Protein AF-A0A7S2A8M3-F1 (afdb_monomer)

InterPro domains:
  IPR027417 P-loop containing nucleoside tr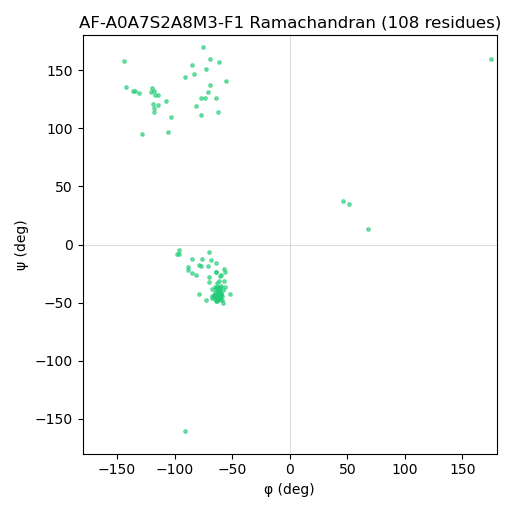iphosphate hydrolase [G3DSA:3.40.50.300] (6-110)
  IPR027417 P-loop containing nucleoside triphosphate hydrolase [SSF52540] (58-108)
  IPR041677 DNA2/NAM7 helicase, helicase domain [PF13086] (17-109)
  IPR050534 Coronaviruses polyprotein 1ab [PTHR43788] (41-109)

pLDDT: mean 86.24, std 9.07, range [47.78, 97.0]

Structure (mmCIF, N/CA/C/O backbone):
data_AF-A0A7S2A8M3-F1
#
_entry.id   AF-A0A7S2A8M3-F1
#
loop_
_atom_site.group_PDB
_atom_site.id
_atom_site.type_symbol
_atom_site.label_atom_id
_atom_site.label_alt_id
_atom_site.label_comp_id
_atom_site.label_asym_id
_atom_site.label_entity_id
_atom_site.label_seq_id
_atom_site.pdbx_PDB_ins_code
_atom_site.Cartn_x
_atom_site.Cartn_y
_atom_site.Cartn_z
_atom_site.occupancy
_atom_site.B_iso_or_equiv
_atom_site.auth_seq_id
_atom_site.auth_comp_id
_atom_site.auth_asym_id
_atom_site.auth_atom_id
_atom_site.pdbx_PDB_model_num
ATOM 1 N N . GLU A 1 1 ? -24.510 5.363 -2.422 1.00 47.78 1 GLU A N 1
ATOM 2 C CA . GLU A 1 1 ? -25.562 5.668 -1.429 1.00 47.78 1 GLU A CA 1
ATOM 3 C C . GLU A 1 1 ? -24.909 5.763 -0.056 1.00 47.78 1 GLU A C 1
ATOM 5 O O . GLU A 1 1 ? -24.050 4.945 0.247 1.00 47.78 1 GLU A O 1
ATOM 10 N N . THR A 1 2 ? -25.189 6.807 0.723 1.00 68.56 2 THR A N 1
ATOM 11 C CA . THR A 1 2 ? -24.555 7.026 2.036 1.00 68.56 2 THR A CA 1
ATOM 12 C C . THR A 1 2 ? -25.163 6.110 3.093 1.00 68.56 2 THR A C 1
ATOM 14 O O . THR A 1 2 ? -26.373 6.145 3.292 1.00 68.56 2 THR A O 1
ATOM 17 N N . MET A 1 3 ? -24.331 5.334 3.796 1.00 80.75 3 MET A N 1
ATOM 18 C CA . MET A 1 3 ? -24.754 4.502 4.930 1.00 80.75 3 MET A CA 1
ATOM 19 C C . MET A 1 3 ? -25.300 5.402 6.058 1.00 80.75 3 MET A C 1
ATOM 21 O O . MET A 1 3 ? -24.522 6.177 6.625 1.00 80.75 3 MET A O 1
ATOM 25 N N . PRO A 1 4 ? -26.605 5.337 6.391 1.00 85.69 4 PRO A N 1
ATOM 26 C CA . PRO A 1 4 ? -27.241 6.273 7.328 1.00 85.69 4 PRO A CA 1
ATOM 27 C C . PRO A 1 4 ? -26.605 6.258 8.723 1.00 85.69 4 PRO A C 1
ATOM 29 O O . PRO A 1 4 ? -26.440 7.302 9.351 1.00 85.69 4 PRO A O 1
ATOM 32 N N . GLU A 1 5 ? -26.180 5.078 9.167 1.00 86.50 5 GLU A N 1
ATOM 33 C CA . GLU A 1 5 ? -25.524 4.850 10.454 1.00 86.50 5 GLU A CA 1
ATOM 34 C C . GLU A 1 5 ? -24.185 5.597 10.569 1.00 86.50 5 GLU A C 1
ATOM 36 O O . GLU A 1 5 ? -23.947 6.314 11.540 1.00 86.50 5 GLU A O 1
ATOM 41 N N . VAL A 1 6 ? -23.345 5.545 9.529 1.00 85.88 6 VAL A N 1
ATOM 42 C CA . VAL A 1 6 ? -22.051 6.251 9.496 1.00 85.88 6 VAL A CA 1
ATOM 43 C C . VAL A 1 6 ? -22.249 7.767 9.523 1.00 85.88 6 VAL A C 1
ATOM 45 O O . VAL A 1 6 ? -21.476 8.489 10.157 1.00 85.88 6 VAL A O 1
ATOM 48 N N . VAL A 1 7 ? -23.295 8.269 8.859 1.00 88.81 7 VAL A N 1
ATOM 49 C CA . VAL A 1 7 ? -23.647 9.698 8.876 1.00 88.81 7 VAL A CA 1
ATOM 50 C C . VAL A 1 7 ? -24.057 10.136 10.284 1.00 88.81 7 VAL A C 1
ATOM 52 O O . VAL A 1 7 ? -23.610 11.186 10.753 1.00 88.81 7 VAL A O 1
ATOM 55 N N . GLN A 1 8 ? -24.857 9.325 10.980 1.00 89.44 8 GLN A N 1
ATOM 56 C CA . GLN A 1 8 ? -25.280 9.600 12.351 1.00 89.44 8 GLN A CA 1
ATOM 57 C C . GLN A 1 8 ? -24.098 9.581 13.327 1.00 89.44 8 GLN A C 1
ATOM 59 O O . GLN A 1 8 ? -23.928 10.535 14.088 1.00 89.44 8 GLN A O 1
ATOM 64 N N . LEU A 1 9 ? -23.237 8.563 13.255 1.00 87.75 9 LEU A N 1
ATOM 65 C CA . LEU A 1 9 ? -22.031 8.468 14.081 1.00 87.75 9 LEU A CA 1
ATOM 66 C C . LEU A 1 9 ? -21.088 9.654 13.853 1.00 87.75 9 LEU A C 1
ATOM 68 O O . LEU A 1 9 ? -20.591 10.259 14.805 1.00 87.75 9 LEU A O 1
ATOM 72 N N . ARG A 1 10 ? -20.888 10.057 12.591 1.00 87.06 10 ARG A N 1
ATOM 73 C CA . ARG A 1 10 ? -20.051 11.215 12.255 1.00 87.06 10 ARG A CA 1
ATOM 74 C C . ARG A 1 10 ? -20.642 12.515 12.803 1.00 87.06 10 ARG A C 1
ATOM 76 O O . ARG A 1 10 ? -19.884 13.360 13.276 1.00 87.06 10 ARG A O 1
ATOM 83 N N . ARG A 1 11 ? -21.971 12.666 12.790 1.00 89.75 11 ARG A N 1
ATOM 84 C CA . ARG A 1 11 ? -22.662 13.812 13.398 1.00 89.75 11 ARG A CA 1
ATOM 85 C C . ARG A 1 11 ? -22.467 13.839 14.914 1.00 89.75 11 ARG A C 1
ATOM 87 O O . ARG A 1 11 ? -22.062 14.872 15.432 1.00 89.75 11 ARG A O 1
ATOM 94 N N . MET A 1 12 ? -22.673 12.714 15.600 1.00 88.25 12 MET A N 1
ATOM 95 C CA . MET A 1 12 ? -22.473 12.603 17.054 1.00 88.25 12 MET A CA 1
ATOM 96 C C . MET A 1 12 ? -21.022 12.877 17.467 1.00 88.25 12 MET A C 1
ATOM 98 O O . MET A 1 12 ? -20.786 13.541 18.469 1.00 88.25 12 MET A O 1
ATOM 102 N N . ALA A 1 13 ? -20.043 12.440 16.671 1.00 87.19 13 ALA A N 1
ATOM 103 C CA . ALA A 1 13 ? -18.627 12.709 16.921 1.00 87.19 13 ALA A CA 1
ATOM 104 C C . ALA A 1 13 ? -18.274 14.214 16.910 1.00 87.19 13 ALA A C 1
ATOM 106 O O . ALA A 1 13 ? -17.369 14.641 17.631 1.00 87.19 13 ALA A O 1
ATOM 107 N N . HIS A 1 14 ? -18.986 15.017 16.110 1.00 87.44 14 HIS A N 1
ATOM 108 C CA . HIS A 1 14 ? -18.757 16.462 15.965 1.00 87.44 14 HIS A CA 1
ATOM 109 C C . HIS A 1 14 ? -19.697 17.320 16.823 1.00 87.44 14 HIS A C 1
ATOM 111 O O . HIS A 1 14 ? -19.504 18.533 16.905 1.00 87.44 14 HIS A O 1
ATOM 117 N N . ASP A 1 15 ? -20.702 16.719 17.459 1.00 89.88 15 ASP A N 1
ATOM 118 C CA . ASP A 1 15 ? -21.674 17.436 18.275 1.00 89.88 15 ASP A CA 1
ATOM 119 C C . ASP A 1 15 ? -21.071 17.796 19.639 1.00 89.88 15 ASP A C 1
ATOM 121 O O . ASP A 1 15 ? -20.804 16.930 20.469 1.00 89.88 15 ASP A O 1
ATOM 125 N N . THR A 1 16 ? -20.839 19.086 19.881 1.00 86.12 16 THR A N 1
ATOM 126 C CA . THR A 1 16 ? -20.267 19.587 21.138 1.00 86.12 16 THR A CA 1
ATOM 127 C C . THR A 1 16 ? -21.261 19.612 22.296 1.00 86.12 16 THR A C 1
ATOM 129 O O . THR A 1 16 ? -20.827 19.781 23.434 1.00 86.12 16 THR A O 1
ATOM 132 N N . SER A 1 17 ? -22.561 19.433 22.029 1.00 88.88 17 SER A N 1
ATOM 133 C CA . SER A 1 17 ? -23.601 19.350 23.062 1.00 88.88 17 SER A CA 1
ATOM 134 C C . SER A 1 17 ? -23.665 17.979 23.743 1.00 88.88 17 SER A C 1
ATOM 136 O O . SER A 1 17 ? -24.213 17.856 24.837 1.00 88.88 17 SER A O 1
ATOM 138 N N . VAL A 1 18 ? -23.074 16.961 23.113 1.00 86.25 18 VAL A N 1
ATOM 139 C CA . VAL A 1 18 ? -22.986 15.593 23.625 1.00 86.25 18 VAL A CA 1
ATOM 140 C C . VAL A 1 18 ? -21.809 15.474 24.599 1.00 86.25 18 VAL A C 1
ATOM 142 O O . VAL A 1 18 ? -20.773 16.131 24.443 1.00 86.25 18 VAL A O 1
ATOM 145 N N . ASP A 1 19 ? -21.953 14.623 25.615 1.00 92.06 19 ASP A N 1
ATOM 146 C CA . ASP A 1 19 ? -20.900 14.387 26.596 1.00 92.06 19 ASP A CA 1
ATOM 147 C C . ASP A 1 19 ? -19.616 13.813 25.958 1.00 92.06 19 ASP A C 1
ATOM 149 O O . ASP A 1 19 ? -19.605 13.221 24.873 1.00 92.06 19 ASP A O 1
ATOM 153 N N . LEU A 1 20 ? -18.496 14.009 26.653 1.00 89.31 20 LEU A N 1
ATOM 154 C CA . LEU A 1 20 ? -17.163 13.659 26.162 1.00 89.31 20 LEU A CA 1
ATOM 155 C C . LEU A 1 20 ? -16.987 12.147 25.936 1.00 89.31 20 LEU A C 1
ATOM 157 O O . LEU A 1 20 ? -16.279 11.762 25.005 1.00 89.31 20 LEU A O 1
ATOM 161 N N . GLN A 1 21 ? -17.632 11.295 26.745 1.00 91.00 21 GLN A N 1
ATOM 162 C CA . GLN A 1 21 ? -17.536 9.838 26.608 1.00 91.00 21 GLN A CA 1
ATOM 163 C C . GLN A 1 21 ? -18.301 9.351 25.378 1.00 91.00 21 GLN A C 1
ATOM 165 O O . GLN A 1 21 ? -17.743 8.616 24.565 1.00 91.00 21 GLN A O 1
ATOM 170 N N . SER A 1 22 ? -19.534 9.814 25.194 1.00 89.50 22 SER A N 1
ATOM 171 C CA . SER A 1 22 ? -20.371 9.481 24.041 1.00 89.50 22 SER A CA 1
ATOM 172 C C . SER A 1 22 ? -19.743 9.954 22.726 1.00 89.50 22 SER A C 1
ATOM 174 O O . SER A 1 22 ? -19.742 9.222 21.735 1.00 89.50 22 SER A O 1
ATOM 176 N N . ARG A 1 23 ? -19.119 11.141 22.710 1.00 90.50 23 ARG A N 1
ATOM 177 C CA . ARG A 1 23 ? -18.357 11.628 21.544 1.00 90.50 23 ARG A CA 1
ATOM 178 C C . ARG A 1 23 ? -17.127 10.776 21.257 1.00 90.50 23 ARG A C 1
ATOM 180 O O . ARG A 1 23 ? -16.879 10.442 20.101 1.00 90.50 23 ARG A O 1
ATOM 187 N N . ALA A 1 24 ? -16.359 10.420 22.286 1.00 90.69 24 ALA A N 1
ATOM 188 C CA . ALA A 1 24 ? -15.183 9.567 22.128 1.00 90.69 24 ALA A CA 1
ATOM 189 C C . ALA A 1 24 ? -15.563 8.176 21.593 1.00 90.69 24 ALA A C 1
ATOM 191 O O . ALA A 1 24 ? -14.898 7.672 20.688 1.00 90.69 24 ALA A O 1
ATOM 192 N N . ALA A 1 25 ? -16.662 7.600 22.089 1.00 92.31 25 ALA A N 1
ATOM 193 C CA . ALA A 1 25 ? -17.214 6.345 21.588 1.00 92.31 25 ALA A CA 1
ATOM 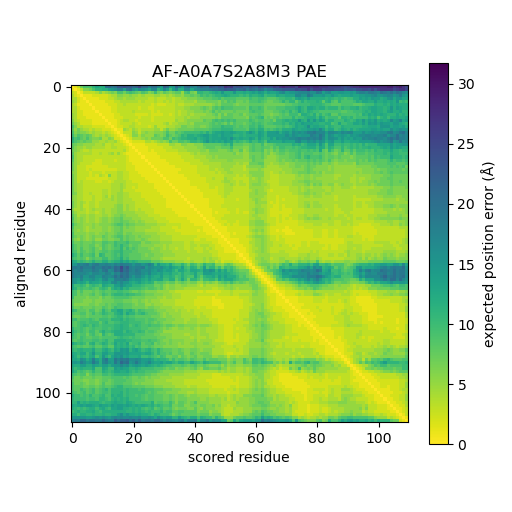194 C C . ALA A 1 25 ? -17.623 6.455 20.109 1.00 92.31 25 ALA A C 1
ATOM 196 O O . ALA A 1 25 ? -17.221 5.620 19.303 1.00 92.31 25 ALA A O 1
ATOM 197 N N . ALA A 1 26 ? -18.324 7.527 19.723 1.00 91.06 26 ALA A N 1
ATOM 198 C CA . ALA A 1 26 ? -18.701 7.759 18.329 1.00 91.06 26 ALA A CA 1
ATOM 199 C C . ALA A 1 26 ? -17.475 7.913 17.407 1.00 91.06 26 ALA A C 1
ATOM 201 O O . ALA A 1 26 ? -17.432 7.327 16.327 1.00 91.06 26 ALA A O 1
ATOM 202 N N . VAL A 1 27 ? -16.442 8.653 17.832 1.00 90.00 27 VAL A N 1
ATOM 203 C CA . VAL A 1 27 ? -15.176 8.774 17.082 1.00 90.00 27 VAL A CA 1
ATOM 204 C C . VAL A 1 27 ? -14.509 7.410 16.910 1.00 90.00 27 VAL A C 1
ATOM 206 O O . VAL A 1 27 ? -14.020 7.100 15.822 1.00 90.00 27 VAL A O 1
ATOM 209 N N . TYR A 1 28 ? -14.483 6.603 17.971 1.00 91.75 28 TYR A N 1
ATOM 210 C CA . TYR A 1 28 ? -13.919 5.261 17.931 1.00 91.75 28 TYR A CA 1
ATOM 211 C C . TYR A 1 28 ? -14.667 4.362 16.939 1.00 91.75 28 TYR A C 1
ATOM 213 O O . TYR A 1 28 ? -14.030 3.727 16.101 1.00 91.75 28 TYR A O 1
ATOM 221 N N . GLU A 1 29 ? -16.002 4.359 16.962 1.00 92.19 29 GLU A N 1
ATOM 222 C CA . GLU A 1 29 ? -16.797 3.552 16.030 1.00 92.19 29 GLU A CA 1
ATOM 223 C C . GLU A 1 29 ? -16.632 3.980 14.572 1.00 92.19 29 GLU A C 1
ATOM 225 O O . GLU A 1 29 ? -16.480 3.122 13.702 1.00 92.19 29 GLU A O 1
ATOM 230 N N . VAL A 1 30 ? -16.585 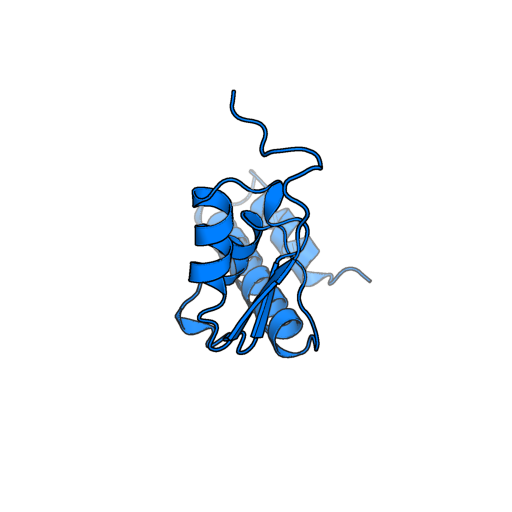5.288 14.288 1.00 90.56 30 VAL A N 1
ATOM 231 C CA . VAL A 1 30 ? -16.320 5.779 12.924 1.00 90.56 30 VAL A CA 1
ATOM 232 C C . VAL A 1 30 ? -14.952 5.309 12.437 1.00 90.56 30 VAL A C 1
ATOM 234 O O . VAL A 1 30 ? -14.835 4.850 11.301 1.00 90.56 30 VAL A O 1
ATOM 237 N N . LYS A 1 31 ? -13.917 5.399 13.284 1.00 88.44 31 LYS A N 1
ATOM 238 C CA . LYS A 1 31 ? -12.574 4.914 12.938 1.00 88.44 31 LYS A CA 1
ATOM 239 C C . LYS A 1 31 ? -12.564 3.408 12.688 1.00 88.44 31 LYS A C 1
ATOM 241 O O . LYS A 1 31 ? -11.991 2.980 11.693 1.00 88.44 31 LYS A O 1
ATOM 246 N N . ARG A 1 32 ? -13.232 2.625 13.542 1.00 88.75 32 ARG A N 1
ATOM 247 C CA . ARG A 1 32 ? -13.353 1.170 13.378 1.00 88.75 32 ARG A CA 1
ATOM 248 C C . ARG A 1 32 ? -14.006 0.819 12.039 1.00 88.75 32 ARG A C 1
ATOM 250 O O . ARG A 1 32 ? -13.432 0.060 11.270 1.00 88.75 32 ARG A O 1
ATOM 257 N N . CYS A 1 33 ? -15.144 1.439 11.727 1.00 88.88 33 CYS A N 1
ATOM 258 C CA . CYS A 1 33 ? -15.864 1.211 10.474 1.00 88.88 33 CYS A CA 1
ATOM 259 C C . CYS A 1 33 ? -15.016 1.567 9.237 1.00 88.88 33 CYS A C 1
ATOM 261 O O . CYS A 1 33 ? -15.038 0.842 8.241 1.00 88.88 33 CYS A O 1
ATOM 263 N N . LEU A 1 34 ? -14.239 2.657 9.300 1.00 87.31 34 LEU A N 1
ATOM 264 C CA . LEU A 1 34 ? -13.321 3.043 8.224 1.00 87.31 34 LEU A CA 1
ATOM 265 C C . LEU A 1 34 ? -12.232 1.991 7.994 1.00 87.31 34 LEU A C 1
ATOM 267 O O . LEU A 1 34 ? -12.024 1.600 6.848 1.00 87.31 34 LEU A O 1
ATOM 271 N N . ILE A 1 35 ? -11.587 1.514 9.062 1.00 85.81 35 ILE A N 1
ATOM 272 C CA . ILE A 1 35 ? -10.537 0.490 8.978 1.00 85.81 35 ILE A CA 1
ATOM 273 C C . ILE A 1 35 ? -11.111 -0.818 8.420 1.00 85.81 35 ILE A C 1
ATOM 275 O O . ILE A 1 35 ? -10.582 -1.349 7.448 1.00 85.81 35 ILE A O 1
ATOM 279 N N . GLU A 1 36 ? -12.242 -1.294 8.948 1.00 87.25 36 GLU A N 1
ATOM 280 C CA . GLU A 1 36 ? -12.898 -2.527 8.481 1.00 87.25 36 GLU A CA 1
ATOM 281 C C . GLU A 1 36 ? -13.285 -2.453 6.996 1.00 87.25 36 GLU A C 1
ATOM 283 O O . GLU A 1 36 ? -13.074 -3.399 6.234 1.00 87.25 36 GLU A O 1
ATOM 288 N N . THR A 1 37 ? -13.819 -1.309 6.563 1.00 88.50 37 THR A N 1
ATOM 289 C CA . THR A 1 37 ? -14.192 -1.085 5.160 1.00 88.50 37 THR A CA 1
ATOM 290 C C . THR A 1 37 ? -12.957 -1.040 4.266 1.00 88.50 37 THR A C 1
ATOM 292 O O . THR A 1 37 ? -12.943 -1.658 3.200 1.00 88.50 37 THR A O 1
ATOM 295 N N . GLN A 1 38 ? -11.907 -0.336 4.695 1.00 87.31 38 GLN A N 1
ATOM 296 C CA . GLN A 1 38 ? -10.645 -0.267 3.966 1.00 87.31 38 GLN A CA 1
ATOM 297 C C . GLN A 1 38 ? -10.031 -1.660 3.812 1.00 87.31 38 GLN A C 1
ATOM 299 O O . GLN A 1 38 ? -9.644 -2.026 2.703 1.00 87.31 38 GLN A O 1
ATOM 304 N N . GLU A 1 39 ? -9.998 -2.467 4.873 1.00 87.19 39 GLU A N 1
ATOM 305 C CA . GLU A 1 39 ? -9.519 -3.846 4.802 1.00 87.19 39 GLU A CA 1
ATOM 306 C C . GLU A 1 39 ? -10.344 -4.701 3.840 1.00 87.19 39 GLU A C 1
ATOM 308 O O . GLU A 1 39 ? -9.772 -5.414 3.015 1.00 87.19 39 GLU A O 1
ATOM 313 N N . MET A 1 40 ? -11.676 -4.634 3.929 1.00 88.62 40 MET A N 1
ATOM 314 C CA . MET A 1 40 ? -12.575 -5.405 3.069 1.00 88.62 40 MET A CA 1
ATOM 315 C C . MET A 1 40 ? -12.335 -5.082 1.592 1.00 88.62 40 MET A C 1
ATOM 317 O O . MET A 1 40 ? -12.185 -5.990 0.775 1.00 88.62 40 MET A O 1
ATOM 321 N N . ILE A 1 41 ? -12.260 -3.792 1.257 1.00 90.81 41 ILE A N 1
ATOM 322 C CA . ILE A 1 41 ? -12.012 -3.335 -0.112 1.00 90.81 41 ILE A CA 1
ATOM 323 C C . ILE A 1 41 ? -10.621 -3.776 -0.569 1.00 90.81 41 ILE A C 1
ATOM 325 O O . ILE A 1 41 ? -10.485 -4.311 -1.664 1.00 90.81 41 ILE A O 1
ATOM 329 N N . THR A 1 42 ? -9.601 -3.605 0.273 1.00 89.06 42 THR A N 1
ATOM 330 C CA . THR A 1 42 ? -8.209 -3.944 -0.063 1.00 89.06 42 THR A CA 1
ATOM 331 C C . THR A 1 42 ? -8.039 -5.444 -0.311 1.00 89.06 42 THR A C 1
ATOM 333 O O . THR A 1 42 ? -7.372 -5.830 -1.264 1.00 89.06 42 THR A O 1
ATOM 336 N N . LYS A 1 43 ? -8.685 -6.298 0.496 1.00 87.06 43 LYS A N 1
ATOM 337 C CA . LYS A 1 43 ? -8.659 -7.764 0.344 1.00 87.06 43 LYS A CA 1
ATOM 338 C C . LYS A 1 43 ? -9.433 -8.251 -0.885 1.00 87.06 43 LYS A C 1
ATOM 340 O O . LYS A 1 43 ? -9.071 -9.273 -1.460 1.00 87.06 43 LYS A O 1
ATOM 345 N N . ALA A 1 44 ? -10.507 -7.559 -1.265 1.00 91.06 44 ALA A N 1
ATOM 346 C CA . ALA A 1 44 ? -11.325 -7.917 -2.425 1.00 91.06 44 ALA A CA 1
ATOM 347 C C . ALA A 1 44 ? -10.772 -7.362 -3.749 1.00 91.06 44 ALA A C 1
ATOM 349 O O . ALA A 1 44 ? -11.084 -7.892 -4.818 1.00 91.06 44 ALA A O 1
ATOM 350 N N . ALA A 1 45 ? -9.988 -6.284 -3.698 1.00 92.19 45 ALA A N 1
ATOM 351 C CA . ALA A 1 45 ? -9.454 -5.634 -4.882 1.00 92.19 45 ALA A CA 1
ATOM 352 C C . ALA A 1 45 ? -8.376 -6.504 -5.555 1.00 92.19 45 ALA A C 1
ATOM 354 O O . ALA A 1 45 ? -7.436 -6.939 -4.891 1.00 92.19 45 ALA A O 1
ATOM 355 N N . PRO A 1 46 ? -8.444 -6.716 -6.883 1.00 91.44 46 PRO A N 1
ATOM 356 C CA . PRO A 1 46 ? -7.392 -7.434 -7.602 1.00 91.44 46 PRO A CA 1
ATOM 357 C C . PRO A 1 46 ? -6.092 -6.622 -7.691 1.00 91.44 46 PRO A C 1
ATOM 359 O O . PRO A 1 46 ? -5.012 -7.194 -7.802 1.00 91.44 46 PRO A O 1
ATOM 362 N N . VAL A 1 47 ? -6.198 -5.290 -7.671 1.00 92.50 47 VAL A N 1
ATOM 363 C CA . VAL A 1 47 ? -5.076 -4.349 -7.715 1.00 92.50 47 VAL A CA 1
ATOM 364 C C . VAL A 1 47 ? -5.403 -3.175 -6.802 1.00 92.50 47 VAL A C 1
ATOM 366 O O . VAL A 1 47 ? -6.509 -2.636 -6.850 1.00 92.50 47 VAL A O 1
ATOM 369 N N . VAL A 1 48 ? -4.423 -2.762 -6.002 1.00 91.12 48 VAL A N 1
ATOM 370 C CA . VAL A 1 48 ? -4.501 -1.586 -5.133 1.00 91.12 48 VAL A CA 1
ATOM 371 C C . VAL A 1 48 ? -3.452 -0.593 -5.606 1.00 91.12 48 VAL A C 1
ATOM 373 O O . VAL A 1 48 ? -2.293 -0.955 -5.792 1.00 91.12 48 VAL A O 1
ATOM 376 N N . VAL A 1 49 ? -3.867 0.652 -5.822 1.00 92.69 49 VAL A N 1
ATOM 377 C CA . VAL A 1 49 ? -2.991 1.725 -6.297 1.00 92.69 49 VAL A CA 1
ATOM 378 C C . VAL A 1 49 ? -2.872 2.776 -5.205 1.00 92.69 49 VAL A C 1
ATOM 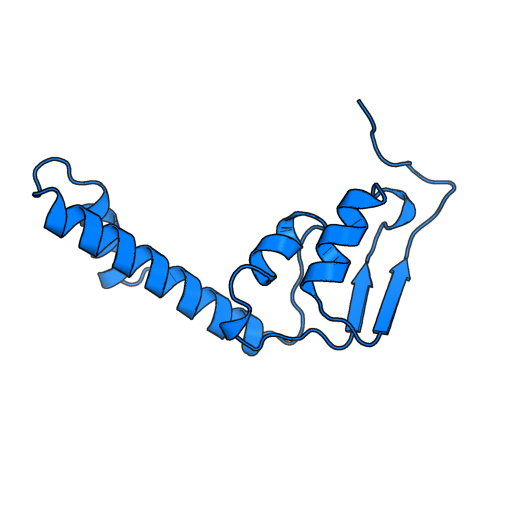380 O O . VAL A 1 49 ? -3.878 3.257 -4.685 1.00 92.69 49 VAL A O 1
ATOM 383 N N . ALA A 1 50 ? -1.639 3.138 -4.874 1.00 90.25 50 ALA A N 1
ATOM 384 C CA . ALA A 1 50 ? -1.318 4.182 -3.915 1.00 90.25 50 ALA A CA 1
ATOM 385 C C . ALA A 1 50 ? -0.064 4.931 -4.373 1.00 90.25 50 ALA A C 1
ATOM 387 O O . ALA A 1 50 ? 0.746 4.404 -5.135 1.00 90.25 50 ALA A O 1
ATOM 388 N N . SER A 1 51 ? 0.118 6.159 -3.888 1.00 91.38 51 SER A N 1
ATOM 389 C CA . SER A 1 51 ? 1.419 6.821 -3.996 1.00 91.38 51 SER A CA 1
ATOM 390 C C . SER A 1 51 ? 2.440 6.121 -3.094 1.00 91.38 51 SER A C 1
ATOM 392 O O . SER A 1 51 ? 2.064 5.474 -2.115 1.00 91.38 51 SER A O 1
ATOM 394 N N . CYS A 1 52 ? 3.736 6.299 -3.370 1.00 89.25 52 CYS A N 1
ATOM 395 C CA . CYS A 1 52 ? 4.788 5.656 -2.576 1.00 89.25 52 CYS A CA 1
ATOM 396 C C . CYS A 1 52 ? 4.692 5.987 -1.071 1.00 89.25 52 CYS A C 1
ATOM 398 O O . CYS A 1 52 ? 4.900 5.123 -0.226 1.00 89.25 52 CYS A O 1
ATOM 400 N N . ILE A 1 53 ? 4.309 7.224 -0.734 1.00 87.56 53 ILE A N 1
ATOM 401 C CA . ILE A 1 53 ? 4.098 7.662 0.656 1.00 87.56 53 ILE A CA 1
ATOM 402 C C . ILE A 1 53 ? 2.743 7.171 1.186 1.00 87.56 53 ILE A C 1
ATOM 404 O O . ILE A 1 53 ? 2.651 6.698 2.317 1.00 87.56 53 ILE A O 1
ATOM 408 N N . GLY A 1 54 ? 1.687 7.252 0.369 1.00 87.50 54 GLY A N 1
ATOM 409 C CA . GLY A 1 54 ? 0.339 6.816 0.742 1.00 87.50 54 GLY A CA 1
ATOM 410 C C . GLY A 1 54 ? 0.243 5.316 1.018 1.00 87.50 54 GLY A C 1
ATOM 411 O O . GLY A 1 54 ? -0.608 4.895 1.796 1.00 87.50 54 GLY A O 1
ATOM 412 N N . ALA A 1 55 ? 1.160 4.516 0.468 1.00 85.31 55 ALA A N 1
ATOM 413 C CA . ALA A 1 55 ? 1.276 3.093 0.761 1.00 85.31 55 ALA A CA 1
ATOM 414 C C . ALA A 1 55 ? 1.450 2.801 2.264 1.00 85.31 55 ALA A C 1
ATOM 416 O O . ALA A 1 55 ? 1.049 1.735 2.719 1.00 85.31 55 ALA A O 1
ATOM 417 N N . HIS A 1 56 ? 1.946 3.751 3.070 1.00 81.38 56 HIS A N 1
ATOM 418 C CA . HIS A 1 56 ? 1.986 3.589 4.525 1.00 81.38 56 HIS A CA 1
ATOM 419 C C . HIS A 1 56 ? 0.597 3.397 5.158 1.00 81.38 56 HIS A C 1
ATOM 421 O O . HIS A 1 56 ? 0.472 2.706 6.158 1.00 81.38 56 HIS A O 1
ATOM 427 N N . GLN A 1 57 ? -0.477 3.905 4.558 1.00 80.56 57 GLN A N 1
ATOM 428 C CA . GLN A 1 57 ? -1.831 3.667 5.073 1.00 80.56 57 GLN A CA 1
ATOM 429 C C . GLN A 1 57 ? -2.275 2.203 4.922 1.00 80.56 57 GLN A C 1
ATOM 431 O O . GLN A 1 57 ? -3.256 1.789 5.533 1.00 80.56 57 GLN A O 1
ATOM 436 N N . LEU A 1 58 ? -1.550 1.411 4.124 1.00 76.62 58 LEU A N 1
ATOM 437 C CA . LEU A 1 58 ? -1.727 -0.036 4.009 1.00 76.62 58 LEU A CA 1
ATOM 438 C C . LEU A 1 58 ? -0.942 -0.802 5.095 1.00 76.62 58 LEU A C 1
ATOM 440 O O . LEU A 1 58 ? -1.179 -1.992 5.273 1.00 76.62 58 LEU A O 1
ATOM 444 N N . LEU A 1 59 ? -0.032 -0.132 5.824 1.00 64.00 59 LEU A N 1
ATOM 445 C CA . LEU A 1 59 ? 0.800 -0.703 6.896 1.00 64.00 59 LEU A CA 1
ATOM 446 C C . LEU A 1 59 ? 0.176 -0.666 8.281 1.00 64.00 59 LEU A C 1
ATOM 448 O O . LEU A 1 59 ? 0.661 -1.376 9.161 1.00 64.00 59 LEU A O 1
ATOM 452 N N . GLU A 1 60 ? -0.797 0.216 8.512 1.00 62.91 60 GLU A N 1
ATOM 453 C CA . GLU A 1 60 ? -1.148 0.627 9.877 1.00 62.91 60 GLU A CA 1
ATOM 454 C C . GLU A 1 60 ? -1.695 -0.513 10.747 1.00 62.91 60 GLU A C 1
ATOM 456 O O . GLU A 1 60 ? -1.650 -0.402 11.972 1.00 62.91 60 GLU A O 1
ATOM 461 N N . ASP A 1 61 ? -2.110 -1.635 10.154 1.00 59.88 61 ASP A N 1
ATOM 462 C CA . ASP A 1 61 ? -2.520 -2.811 10.910 1.00 59.88 61 ASP A CA 1
ATOM 463 C C . ASP A 1 61 ? -1.803 -4.080 10.435 1.00 59.88 61 ASP A C 1
ATOM 465 O O . ASP A 1 61 ? -2.243 -4.788 9.527 1.00 59.88 61 ASP A O 1
ATOM 469 N N . ASP A 1 62 ? -0.705 -4.421 11.116 1.00 58.62 62 ASP A N 1
ATOM 470 C CA . ASP A 1 62 ? 0.004 -5.702 10.961 1.00 58.62 62 ASP A CA 1
ATOM 471 C C . ASP A 1 62 ? -0.935 -6.905 11.220 1.00 58.62 62 ASP A C 1
ATOM 473 O O . ASP A 1 62 ? -0.715 -8.019 10.742 1.00 58.62 62 ASP A O 1
ATOM 477 N N . LYS A 1 63 ? -2.047 -6.662 11.933 1.00 58.69 63 LYS A N 1
ATOM 478 C CA . LYS A 1 63 ? -3.125 -7.626 12.197 1.00 58.69 63 LYS A CA 1
ATOM 479 C C . LYS A 1 63 ? -4.066 -7.853 11.014 1.00 58.69 63 LYS A C 1
ATOM 481 O O . LYS A 1 63 ? -4.754 -8.873 11.003 1.00 58.69 63 LYS A O 1
ATOM 486 N N . SER A 1 64 ? -4.100 -6.953 10.029 1.00 66.81 64 SER A N 1
ATOM 487 C CA . SER A 1 64 ? -4.996 -7.062 8.868 1.00 66.81 64 SER A CA 1
ATOM 488 C C . SER A 1 64 ? -4.679 -8.285 8.000 1.00 66.81 64 SER A C 1
ATOM 490 O O . SER A 1 64 ? -5.552 -8.780 7.279 1.00 66.81 64 SER A O 1
ATOM 492 N N . GLY A 1 65 ? -3.439 -8.792 8.072 1.00 71.50 65 GLY A N 1
ATOM 493 C CA . GLY A 1 65 ? -2.960 -9.925 7.279 1.00 71.50 65 GLY A CA 1
ATOM 494 C C . GLY A 1 65 ? -2.838 -9.620 5.783 1.00 71.50 65 GLY A C 1
ATOM 495 O O . GLY A 1 65 ? -2.713 -10.546 4.983 1.00 71.50 65 GLY A O 1
ATOM 496 N N . ILE A 1 66 ? -2.904 -8.344 5.392 1.00 77.88 66 ILE A N 1
ATOM 497 C CA . ILE A 1 66 ? -2.790 -7.920 3.997 1.00 77.88 66 ILE A CA 1
ATOM 498 C C . ILE A 1 66 ? -1.325 -8.050 3.568 1.00 77.88 66 ILE A C 1
ATOM 500 O O . ILE A 1 66 ? -0.420 -7.536 4.222 1.00 77.88 66 ILE A O 1
ATOM 504 N N . ASN A 1 67 ? -1.095 -8.775 2.474 1.00 81.38 67 ASN A N 1
ATOM 505 C CA . ASN A 1 67 ? 0.225 -8.972 1.891 1.00 81.38 67 ASN A CA 1
ATOM 506 C C . ASN A 1 67 ? 0.138 -8.816 0.371 1.00 81.38 67 ASN A C 1
ATOM 508 O O . ASN A 1 67 ? -0.727 -9.423 -0.263 1.00 81.38 67 ASN A O 1
ATOM 512 N N . PHE A 1 68 ? 1.050 -8.040 -0.207 1.00 86.38 68 PHE A N 1
ATOM 513 C CA . PHE A 1 68 ? 1.134 -7.831 -1.645 1.00 86.38 68 PHE A CA 1
ATOM 514 C C . PHE A 1 68 ? 2.322 -8.616 -2.186 1.00 86.38 68 PHE A C 1
ATOM 516 O O . PHE A 1 68 ? 3.454 -8.148 -2.159 1.00 86.38 68 PHE A O 1
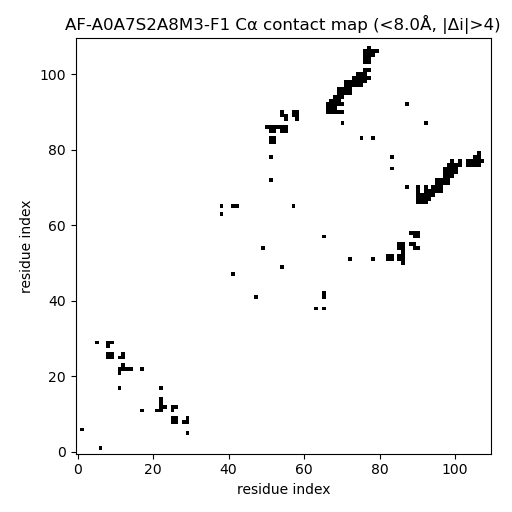ATOM 523 N N . SER A 1 69 ? 2.075 -9.817 -2.717 1.00 86.88 69 SER A N 1
ATOM 524 C CA . SER A 1 69 ? 3.148 -10.681 -3.234 1.00 86.88 69 SER A CA 1
ATOM 525 C C . SER A 1 69 ? 3.990 -10.014 -4.324 1.00 86.88 69 SER A C 1
ATOM 527 O O . SER A 1 69 ? 5.181 -10.306 -4.426 1.00 86.88 69 SER A O 1
ATOM 529 N N . THR A 1 70 ? 3.378 -9.125 -5.109 1.00 90.06 70 THR A N 1
ATOM 530 C CA . THR A 1 70 ? 4.018 -8.384 -6.195 1.00 90.06 70 THR A CA 1
ATOM 531 C C . THR A 1 70 ? 3.698 -6.902 -6.071 1.00 90.06 70 THR A C 1
ATOM 533 O O . THR A 1 70 ? 2.533 -6.523 -5.968 1.00 90.06 70 THR A O 1
ATOM 536 N N . VAL A 1 71 ? 4.734 -6.068 -6.139 1.00 90.81 71 VAL A N 1
ATOM 537 C CA . VAL A 1 71 ? 4.623 -4.606 -6.186 1.00 90.81 71 VAL A CA 1
ATOM 538 C C . VAL A 1 71 ? 5.241 -4.093 -7.46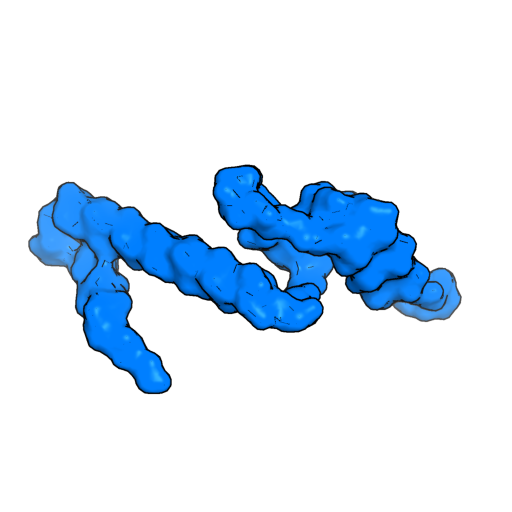3 1.00 90.81 71 VAL A C 1
ATOM 540 O O . VAL A 1 71 ? 6.356 -4.478 -7.817 1.00 90.81 71 VAL A O 1
ATOM 543 N N . VAL A 1 72 ? 4.531 -3.179 -8.114 1.00 93.69 72 VAL A N 1
ATOM 544 C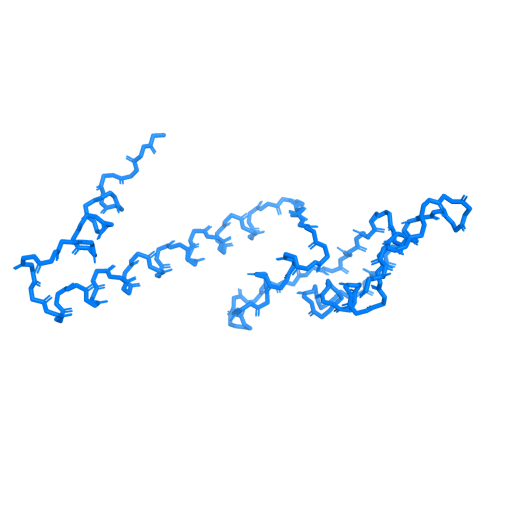 CA . VAL A 1 72 ? 5.038 -2.422 -9.253 1.00 93.69 72 VAL A CA 1
ATOM 545 C C . VAL A 1 72 ? 5.118 -0.959 -8.837 1.00 93.69 72 VAL A C 1
ATOM 547 O O . VAL A 1 72 ? 4.104 -0.374 -8.464 1.00 93.69 72 VAL A O 1
ATOM 550 N N . LEU A 1 73 ? 6.320 -0.388 -8.873 1.00 92.94 73 LEU A N 1
ATOM 551 C CA . LEU A 1 73 ? 6.546 1.038 -8.659 1.00 92.94 73 LEU A CA 1
ATOM 552 C C . LEU A 1 73 ? 6.801 1.689 -10.013 1.00 92.94 73 LEU A C 1
ATOM 554 O O . LEU A 1 73 ? 7.837 1.446 -10.632 1.00 92.94 73 LEU A O 1
ATOM 558 N N . ASP A 1 74 ? 5.831 2.480 -10.456 1.00 94.44 74 ASP A N 1
ATOM 559 C CA . ASP A 1 74 ? 5.950 3.323 -11.640 1.00 94.44 74 ASP A CA 1
ATOM 560 C C . ASP A 1 74 ? 6.610 4.660 -11.284 1.00 94.44 74 ASP A C 1
ATOM 562 O O . ASP A 1 74 ? 6.558 5.097 -10.131 1.00 94.44 74 ASP A O 1
ATOM 566 N N . GLU A 1 75 ? 7.255 5.287 -12.264 1.00 94.75 75 GLU A N 1
ATOM 567 C CA . GLU A 1 75 ? 8.036 6.519 -12.094 1.00 94.75 75 GLU A CA 1
ATOM 568 C C . GLU A 1 75 ? 9.077 6.448 -10.957 1.00 94.75 75 GLU A C 1
ATOM 570 O O . GLU A 1 75 ? 9.384 7.431 -10.279 1.00 94.75 75 GLU A O 1
ATOM 575 N N . ALA A 1 76 ? 9.680 5.273 -10.749 1.00 93.56 76 ALA A N 1
ATOM 576 C CA . ALA A 1 76 ? 10.645 5.027 -9.678 1.00 93.56 76 ALA A CA 1
ATOM 577 C C . ALA A 1 76 ? 11.881 5.942 -9.764 1.00 93.56 76 ALA A C 1
ATOM 579 O O . ALA A 1 76 ? 12.489 6.249 -8.742 1.00 93.56 76 ALA A O 1
ATOM 580 N N . ALA A 1 77 ? 12.230 6.414 -10.966 1.00 94.31 77 ALA A N 1
ATOM 581 C CA . ALA A 1 77 ? 13.319 7.368 -11.182 1.00 94.31 77 ALA A CA 1
ATOM 582 C C . ALA A 1 77 ? 13.007 8.788 -10.663 1.00 94.31 77 ALA A C 1
ATOM 584 O O . ALA A 1 77 ? 13.935 9.564 -10.443 1.00 94.31 77 ALA A O 1
ATOM 585 N N . GLN A 1 78 ? 11.728 9.115 -10.444 1.00 95.44 78 GLN A N 1
ATOM 586 C CA . GLN A 1 78 ? 11.261 10.400 -9.913 1.00 95.44 78 GLN A CA 1
ATOM 587 C C . GLN A 1 78 ? 11.027 10.360 -8.390 1.00 95.44 78 GLN A C 1
ATOM 589 O O . GLN A 1 78 ? 10.775 11.390 -7.763 1.00 95.44 78 GLN A O 1
ATOM 594 N N . ALA A 1 79 ? 11.107 9.188 -7.759 1.00 92.38 79 ALA A N 1
ATOM 595 C CA . ALA A 1 79 ? 10.930 9.039 -6.321 1.00 92.38 79 ALA A CA 1
ATOM 596 C C . ALA A 1 79 ? 12.266 9.167 -5.573 1.00 92.38 79 ALA A C 1
ATOM 598 O O . ALA A 1 79 ? 13.314 8.720 -6.035 1.00 92.38 79 ALA A O 1
ATOM 599 N N . THR A 1 80 ? 12.235 9.760 -4.378 1.00 92.25 80 THR A N 1
ATOM 600 C CA . THR A 1 80 ? 13.384 9.695 -3.468 1.00 92.25 80 THR A CA 1
ATOM 601 C C . THR A 1 80 ? 13.494 8.287 -2.878 1.00 92.25 80 THR A C 1
ATOM 603 O O . THR A 1 80 ? 12.485 7.606 -2.682 1.00 92.25 80 THR A O 1
ATOM 606 N N . GLU A 1 81 ? 14.709 7.854 -2.538 1.00 91.44 81 GLU A N 1
ATOM 607 C CA . GLU A 1 81 ? 14.933 6.553 -1.889 1.00 91.44 81 GLU A CA 1
ATOM 608 C C . GLU A 1 81 ? 14.054 6.348 -0.631 1.00 91.44 81 GLU A C 1
ATOM 610 O O . GLU A 1 81 ? 13.433 5.287 -0.522 1.00 91.44 81 GLU A O 1
ATOM 615 N N . PRO A 1 82 ? 13.872 7.343 0.270 1.00 88.38 82 PRO A N 1
ATOM 616 C CA . PRO A 1 82 ? 12.963 7.197 1.407 1.00 88.38 82 PRO A CA 1
ATOM 617 C C . PRO A 1 82 ? 11.499 6.986 1.006 1.00 88.38 82 PRO A C 1
ATOM 619 O O . PRO A 1 82 ? 10.799 6.208 1.650 1.00 88.38 82 PRO A O 1
ATOM 622 N N . ALA A 1 83 ? 11.028 7.646 -0.058 1.00 87.56 83 ALA A N 1
ATOM 623 C CA . ALA A 1 83 ? 9.658 7.467 -0.532 1.00 87.56 83 ALA A CA 1
ATOM 624 C C . ALA A 1 83 ? 9.444 6.043 -1.064 1.00 87.56 83 ALA A C 1
ATOM 626 O O . ALA A 1 83 ? 8.443 5.412 -0.727 1.00 87.56 83 ALA A O 1
ATOM 627 N N . LEU A 1 84 ? 10.400 5.512 -1.835 1.00 87.50 84 LEU A N 1
ATOM 628 C CA . LEU A 1 84 ? 10.359 4.124 -2.304 1.00 87.50 84 LEU A CA 1
ATOM 629 C C . LEU A 1 84 ? 10.348 3.142 -1.127 1.00 87.50 84 LEU A C 1
ATOM 631 O O . LEU A 1 84 ? 9.563 2.195 -1.126 1.00 87.50 84 LEU A O 1
ATOM 635 N N . LEU A 1 85 ? 11.158 3.390 -0.093 1.00 85.56 85 LEU A N 1
ATOM 636 C CA . LEU A 1 85 ? 11.224 2.528 1.085 1.00 85.56 85 LEU A CA 1
ATOM 637 C C . LEU A 1 85 ? 9.880 2.429 1.826 1.00 85.56 85 LEU A C 1
ATOM 639 O O . LEU A 1 85 ? 9.534 1.342 2.289 1.00 85.56 85 LEU A O 1
ATOM 643 N N . CYS A 1 86 ? 9.093 3.510 1.893 1.00 81.94 86 CYS A N 1
ATOM 644 C CA . CYS A 1 86 ? 7.739 3.470 2.461 1.00 81.94 86 CYS A CA 1
ATOM 645 C C . CYS A 1 86 ? 6.834 2.467 1.729 1.00 81.94 86 CYS A C 1
ATOM 647 O O . CYS A 1 86 ? 6.149 1.675 2.377 1.00 81.94 86 CYS A O 1
ATOM 649 N N . ALA A 1 87 ? 6.870 2.454 0.394 1.00 79.31 87 ALA A N 1
ATOM 650 C CA . ALA A 1 87 ? 6.089 1.519 -0.413 1.00 79.31 87 ALA A CA 1
ATOM 651 C C . ALA A 1 87 ? 6.570 0.068 -0.255 1.00 79.31 87 ALA A C 1
ATOM 653 O O . ALA A 1 87 ? 5.762 -0.858 -0.179 1.00 79.31 87 A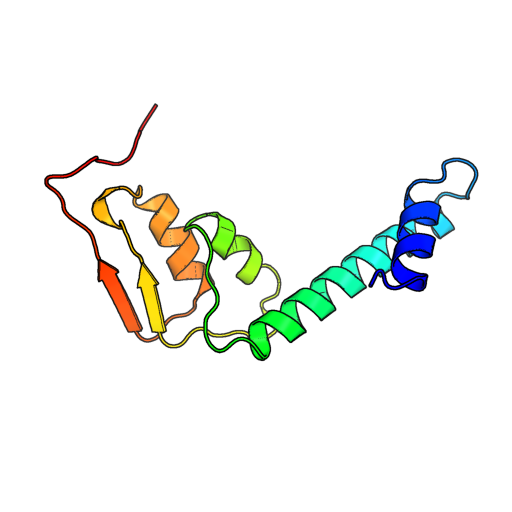LA A O 1
ATOM 654 N N . LEU A 1 88 ? 7.887 -0.132 -0.158 1.00 80.31 88 LEU A N 1
ATOM 655 C CA . LEU A 1 88 ? 8.486 -1.455 0.022 1.00 80.31 88 LEU A CA 1
ATOM 656 C C . LEU A 1 88 ? 8.170 -2.062 1.383 1.00 80.31 88 LEU A C 1
ATOM 658 O O . LEU A 1 88 ? 7.775 -3.226 1.459 1.00 80.31 88 LEU A O 1
ATOM 662 N N . ALA A 1 89 ? 8.307 -1.269 2.447 1.00 77.44 89 ALA A N 1
ATOM 663 C CA . ALA A 1 89 ? 7.923 -1.684 3.788 1.00 77.44 89 ALA A CA 1
ATOM 664 C C . ALA A 1 89 ? 6.438 -2.070 3.824 1.00 77.44 89 ALA A C 1
ATOM 666 O O . ALA A 1 89 ? 6.089 -3.077 4.438 1.00 77.44 89 ALA A O 1
ATOM 667 N N . ALA A 1 90 ? 5.593 -1.316 3.106 1.00 70.38 90 ALA A N 1
ATOM 668 C CA . ALA A 1 90 ? 4.153 -1.526 3.064 1.00 70.38 90 ALA A CA 1
ATOM 669 C C . ALA A 1 90 ? 3.696 -2.841 2.474 1.00 70.38 90 ALA A C 1
ATOM 671 O O . ALA A 1 90 ? 2.731 -3.441 2.943 1.00 70.38 90 ALA A O 1
ATOM 672 N N . ALA A 1 91 ? 4.398 -3.300 1.458 1.00 69.69 91 ALA A N 1
ATOM 673 C CA . ALA A 1 91 ? 3.894 -4.394 0.674 1.00 69.69 91 ALA A CA 1
ATOM 674 C C . ALA A 1 91 ? 4.278 -5.781 1.181 1.00 69.69 91 ALA A C 1
ATOM 676 O O . ALA A 1 91 ? 3.639 -6.747 0.775 1.00 69.69 91 ALA A O 1
ATOM 677 N N . LYS A 1 92 ? 5.329 -5.891 2.012 1.00 74.62 92 LYS A N 1
ATOM 678 C CA . LYS A 1 92 ? 5.968 -7.180 2.355 1.00 74.62 92 LYS A CA 1
ATOM 679 C C . LYS A 1 92 ? 6.221 -8.046 1.107 1.00 74.62 92 LYS A C 1
ATOM 681 O O . LYS A 1 92 ? 6.057 -9.264 1.124 1.00 74.62 92 LYS A O 1
ATOM 686 N N . ALA A 1 93 ? 6.597 -7.388 0.010 1.00 78.81 93 ALA A N 1
ATOM 687 C CA . ALA A 1 93 ? 6.564 -7.986 -1.312 1.00 78.81 93 ALA A CA 1
ATOM 688 C C . ALA A 1 93 ? 7.601 -9.091 -1.494 1.00 78.81 93 ALA A C 1
ATOM 690 O O . ALA A 1 93 ? 8.772 -8.927 -1.154 1.00 78.81 93 ALA A O 1
ATOM 691 N N . ASN A 1 94 ? 7.179 -10.188 -2.123 1.00 85.31 94 ASN A N 1
ATOM 692 C CA . ASN A 1 94 ? 8.089 -11.243 -2.575 1.00 85.31 94 ASN A CA 1
ATOM 693 C C . ASN A 1 94 ? 8.746 -10.877 -3.912 1.00 85.31 94 ASN A C 1
ATOM 695 O O . ASN A 1 94 ? 9.831 -11.358 -4.229 1.00 85.31 94 ASN A O 1
ATOM 699 N N . GLN A 1 95 ? 8.075 -10.040 -4.705 1.00 90.06 95 GLN A N 1
ATOM 700 C CA . GLN A 1 95 ? 8.546 -9.566 -5.993 1.00 90.06 95 GLN A CA 1
ATOM 701 C C . GLN A 1 95 ? 8.341 -8.060 -6.113 1.00 90.06 95 GLN A C 1
ATOM 703 O O . GLN A 1 95 ? 7.252 -7.539 -5.872 1.00 90.06 95 GLN A O 1
ATOM 708 N N . LEU 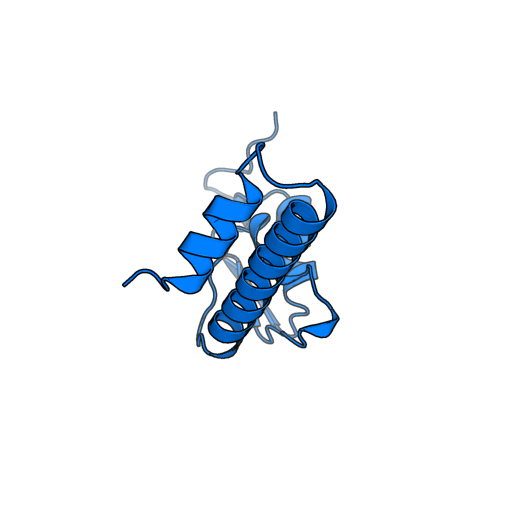A 1 96 ? 9.390 -7.378 -6.555 1.00 90.69 96 LEU A N 1
ATOM 709 C CA . LEU A 1 96 ? 9.385 -5.949 -6.811 1.00 90.69 96 LEU A CA 1
ATOM 710 C C . LEU A 1 96 ? 9.738 -5.685 -8.273 1.00 90.69 96 LEU A C 1
ATOM 712 O O . LEU A 1 96 ? 10.738 -6.200 -8.774 1.00 90.69 96 LEU A O 1
ATOM 716 N N . VAL A 1 97 ? 8.937 -4.855 -8.935 1.00 93.88 97 VAL A N 1
ATOM 717 C CA . VAL A 1 97 ? 9.187 -4.346 -10.285 1.00 93.88 97 VAL A CA 1
ATOM 718 C C . VAL A 1 97 ? 9.302 -2.830 -10.199 1.00 93.88 97 VAL A C 1
ATOM 720 O O . VAL A 1 97 ? 8.374 -2.163 -9.752 1.00 93.88 97 VAL A O 1
ATOM 723 N N . LEU A 1 98 ? 10.445 -2.289 -10.617 1.00 94.25 98 LEU A N 1
ATOM 724 C CA . LEU A 1 98 ? 10.696 -0.850 -10.664 1.00 94.25 98 LEU A CA 1
ATOM 725 C C . LEU A 1 98 ? 10.698 -0.399 -12.121 1.00 94.25 98 LEU A C 1
ATOM 727 O O . LEU A 1 98 ? 11.468 -0.924 -12.927 1.00 94.25 98 LEU A O 1
ATOM 731 N N . VAL A 1 99 ? 9.849 0.568 -12.445 1.00 96.25 99 VAL A N 1
ATOM 732 C CA . VAL A 1 99 ? 9.748 1.177 -13.772 1.00 96.25 99 VAL A CA 1
ATOM 733 C C . VAL A 1 99 ? 10.083 2.654 -13.636 1.00 96.25 99 VAL A C 1
ATOM 735 O O . VAL A 1 99 ? 9.595 3.323 -12.734 1.00 96.25 99 VAL A O 1
ATOM 738 N N . GLY A 1 100 ? 10.954 3.166 -14.499 1.00 95.19 100 GLY A N 1
ATOM 739 C CA . GLY A 1 100 ? 11.314 4.580 -14.514 1.00 95.19 100 GLY A CA 1
ATOM 740 C C . GLY A 1 100 ? 12.423 4.878 -15.516 1.00 95.19 100 GLY A C 1
ATOM 741 O O . GLY A 1 100 ? 13.170 3.984 -15.918 1.00 95.19 100 GLY A O 1
ATOM 742 N N . ASP A 1 101 ? 12.536 6.145 -15.903 1.00 97.00 101 ASP A N 1
ATOM 743 C CA . ASP A 1 101 ? 13.556 6.634 -16.829 1.00 97.00 101 ASP A CA 1
ATOM 744 C C . ASP A 1 101 ? 14.455 7.665 -16.138 1.00 97.00 101 ASP A C 1
ATOM 746 O O . ASP A 1 101 ? 14.034 8.770 -15.802 1.00 97.00 101 ASP A O 1
ATOM 750 N N . THR A 1 102 ? 15.730 7.319 -15.957 1.00 94.31 102 THR A N 1
ATOM 751 C CA . THR A 1 102 ? 16.722 8.187 -15.302 1.00 94.31 102 THR A CA 1
ATOM 752 C C . THR A 1 102 ? 17.109 9.415 -16.128 1.00 94.31 102 THR A C 1
ATOM 754 O O . THR A 1 102 ? 17.845 10.268 -15.634 1.00 94.31 102 THR A O 1
ATOM 757 N N . ARG A 1 103 ? 16.636 9.525 -17.378 1.00 96.06 103 ARG A N 1
ATOM 758 C CA . ARG A 1 103 ? 16.792 10.720 -18.221 1.00 96.06 103 ARG A CA 1
ATOM 759 C C . ARG A 1 103 ? 15.586 11.661 -18.183 1.00 96.06 103 ARG A C 1
ATOM 761 O O . ARG A 1 103 ? 15.653 12.721 -18.805 1.00 96.06 103 ARG A O 1
ATOM 768 N N . GLN A 1 104 ? 14.507 11.289 -17.494 1.00 96.31 104 GLN A N 1
ATOM 769 C CA . GLN A 1 104 ? 13.340 12.147 -17.276 1.00 96.31 104 GLN A CA 1
ATOM 770 C C . GLN A 1 104 ? 13.490 12.960 -15.979 1.00 96.31 104 GLN A C 1
ATOM 772 O O . GLN A 1 104 ? 14.606 13.210 -15.521 1.00 96.31 104 GLN A O 1
ATOM 777 N N . LEU A 1 105 ? 12.384 13.470 -15.430 1.00 95.06 105 LEU A N 1
ATOM 778 C CA . LEU A 1 105 ? 12.413 14.334 -14.252 1.00 95.06 105 LEU A CA 1
ATOM 779 C C . LEU A 1 105 ? 12.952 13.571 -13.027 1.00 95.06 105 LEU A C 1
ATOM 781 O O . LEU A 1 105 ? 12.393 12.531 -12.678 1.00 95.06 105 LEU A O 1
ATOM 785 N N . PRO A 1 106 ? 13.988 14.088 -12.340 1.00 92.62 106 PRO A N 1
ATOM 786 C CA . PRO A 1 106 ? 14.454 13.505 -11.088 1.00 92.62 106 PRO A CA 1
ATOM 787 C C . PRO A 1 106 ? 13.498 13.842 -9.929 1.00 92.62 106 PRO A C 1
ATOM 789 O O . PRO A 1 106 ? 12.629 14.715 -10.066 1.00 92.62 106 PRO A O 1
ATOM 792 N N . PRO A 1 107 ? 13.675 13.218 -8.750 1.00 92.94 107 PRO A N 1
ATOM 793 C CA . PRO A 1 107 ? 12.989 13.648 -7.542 1.00 92.94 107 PRO A CA 1
ATOM 794 C C . PRO A 1 107 ? 13.248 15.120 -7.229 1.00 92.94 107 PRO A C 1
ATOM 796 O O . PRO A 1 107 ? 14.365 15.626 -7.352 1.00 92.94 107 PRO A O 1
ATOM 799 N N . THR A 1 108 ? 12.204 15.802 -6.764 1.00 90.88 108 THR A N 1
ATOM 800 C CA . THR A 1 108 ? 12.328 17.170 -6.257 1.00 90.88 108 THR A CA 1
ATOM 801 C C . THR A 1 108 ? 12.842 17.121 -4.820 1.00 90.88 108 THR A C 1
ATOM 803 O O . THR A 1 108 ? 12.186 16.554 -3.948 1.00 90.88 108 THR A O 1
ATOM 806 N N . VAL A 1 109 ? 14.010 17.713 -4.574 1.00 88.69 109 VAL A N 1
ATOM 807 C CA . VAL A 1 109 ? 14.617 17.849 -3.242 1.00 88.69 109 VAL A CA 1
ATOM 808 C C . VAL A 1 109 ? 14.736 19.344 -2.949 1.00 88.69 109 VAL A C 1
ATOM 810 O O . VAL A 1 109 ? 15.403 20.053 -3.701 1.00 88.69 109 VAL A O 1
ATOM 813 N N . THR A 1 110 ? 14.046 19.821 -1.912 1.00 75.94 110 THR A N 1
ATOM 814 C CA . THR A 1 110 ? 14.013 21.236 -1.486 1.00 75.94 110 THR A CA 1
ATOM 815 C C . THR A 1 110 ? 14.648 21.424 -0.126 1.00 75.94 110 THR A C 1
ATOM 817 O O . THR A 1 110 ? 14.360 20.570 0.744 1.00 75.94 110 THR A O 1
#

Radius of gyration: 18.7 Å; Cα contacts (8 Å, |Δi|>4): 116; chains: 1; bounding box: 44×32×45 Å

Secondary structure (DSSP, 8-state):
---HHHHHHHHHHH-TTS-HHHHHHHHHHHHHHHHHHHHHHHHH-S-----TTGGGGGTS-GGG----SEEEETTGGGS-HHHHHHHHHHHT-SEEEE---TTSPPPP--

Sequence (110 aa):
ETMPEVVQLRRMAHDTSVDLQSRAAAVYEVKRCLIETQEMITKAAPVVVASCIGAHQLLEDDKSGINFSTVVLDEAAQATEPALLCALAAAKANQLVLVGDTRQLPPTVT

Mean predicted aligned error: 6.45 Å

Organism: Trieres chinensis (NCBI:txid1514140)

Solvent-accessible surface area (backbone atoms only — not comparable to full-atom values): 6477 Å² total; per-residue (Å²): 134,81,61,64,66,61,55,50,32,54,49,47,42,69,38,82,90,53,55,71,66,64,22,51,50,25,46,50,50,51,52,50,54,50,52,54,49,51,50,54,51,59,74,69,43,92,72,87,86,67,53,44,64,57,26,41,76,68,43,79,49,83,82,72,71,76,71,34,59,65,42,78,39,73,55,46,40,37,47,48,73,70,39,50,47,36,32,52,69,30,27,70,45,79,38,80,44,80,38,62,52,86,86,55,68,62,46,89,82,131

Nearest PDB structures (foldseek):
  6fsh-assembly1_A  TM=9.221E-01  e=1.453E+00  Actinoplanes teichomyceticus
  3vkw-assembly1_A  TM=5.771E-01  e=1.655E+00  Tobacco mosaic virus strain tomato/L
  8x19-assembly1_I  TM=5.130E-01  e=2.292E+00  Homo sapiens
  5b0o-assembly2_F  TM=2.981E-01  e=6.087E+00  Salmonella enterica subsp. enterica serovar Typhimurium str. LT2

Foldseek 3Di:
DDDVVLVVLVVLLPDPVDDPVSNVVSVVVNVVVVVVVVLVCLVPDPDDDDFLQRLLVLVPDPPSPQAAQEDEAAQQQQDDPVSNVSNCVSHVYVYYHYHHDVPDHHHDDD